Protein AF-A0A963T4S2-F1 (afdb_monomer_lite)

Secondary structure (DSSP, 8-state):
-HHHHHHHHHHHHHHHHHHHHTT-HHHHHHTTSTTHHHHHHHHHHHHHS-S---HHHHHHHHHT--HHHHHHHHHHHHHHHHHHHHH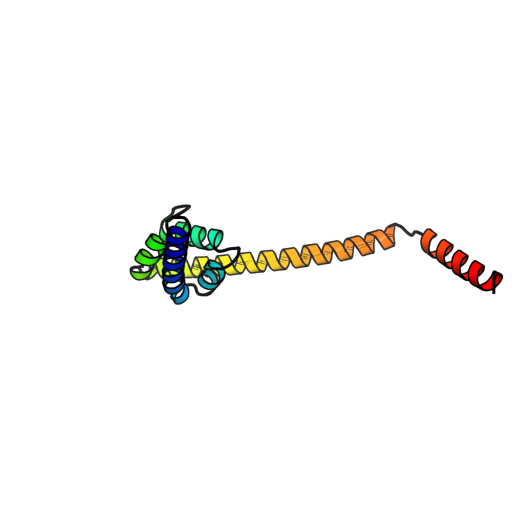HHHHHHHHHHHHHHHHHHHHHH---HHHHHHHHHHHHHHHH-

Foldseek 3Di:
DVVVVVVVLVVLLVLLLVLCCVLQVPLSVCCPPPCVLVSQQLLCCQQPVDRHDRSNVSSVCSVVDDPVSSVSSNVSSVVVVVVVVVVVVVVVVVVVVVVVVVVVCVVVCVDCPVVVVVVVVVVVVVVVD

Radius of gyration: 27.24 Å; chains: 1; bounding box: 51×35×81 Å

pLDDT: mean 78.93, std 10.04, range [53.06, 94.81]

Structure (mmCIF, N/CA/C/O backbone):
data_AF-A0A963T4S2-F1
#
_entry.id   AF-A0A963T4S2-F1
#
loop_
_atom_site.group_PDB
_atom_site.id
_atom_site.type_symbol
_atom_site.label_atom_id
_atom_site.label_alt_id
_atom_site.label_comp_id
_atom_site.label_asym_id
_atom_site.label_entity_id
_atom_site.label_seq_id
_atom_site.pdbx_PDB_ins_code
_atom_site.Cartn_x
_atom_site.Cartn_y
_atom_site.Cartn_z
_atom_site.occupancy
_atom_site.B_iso_or_equiv
_atom_site.auth_seq_id
_ato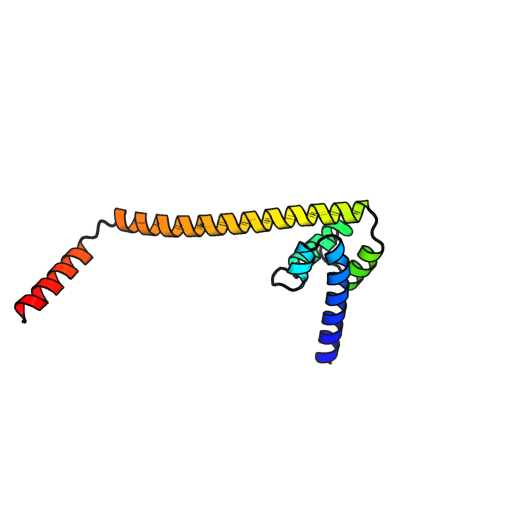m_site.auth_comp_id
_atom_site.auth_asym_id
_atom_site.auth_atom_id
_atom_site.pdbx_PDB_model_num
ATOM 1 N N . MET A 1 1 ? -25.349 -23.427 9.096 1.00 53.06 1 MET A N 1
ATOM 2 C CA . MET A 1 1 ? -24.326 -23.258 10.154 1.00 53.06 1 MET A CA 1
ATOM 3 C C . MET A 1 1 ? -23.095 -22.477 9.676 1.00 53.06 1 MET A C 1
ATOM 5 O O . MET A 1 1 ? -22.546 -21.750 10.487 1.00 53.06 1 MET A O 1
ATOM 9 N N . ALA A 1 2 ? -22.679 -22.568 8.398 1.00 60.31 2 ALA A N 1
ATOM 10 C CA . ALA A 1 2 ? -21.689 -21.646 7.806 1.00 60.31 2 ALA A CA 1
ATOM 11 C C . ALA A 1 2 ? -22.280 -20.242 7.534 1.00 60.31 2 ALA A C 1
ATOM 13 O O . ALA A 1 2 ? -21.734 -19.248 7.991 1.00 60.31 2 ALA A O 1
ATOM 14 N N . ASP A 1 3 ? -23.479 -20.194 6.947 1.00 63.16 3 ASP A N 1
ATOM 15 C CA . ASP A 1 3 ? -24.173 -18.956 6.539 1.00 63.16 3 ASP A CA 1
ATOM 16 C C . ASP A 1 3 ? -24.444 -17.960 7.693 1.00 63.16 3 ASP A C 1
ATOM 18 O O . ASP A 1 3 ? -24.399 -16.744 7.532 1.00 63.16 3 ASP A O 1
ATOM 22 N N . GLU A 1 4 ? -24.658 -18.470 8.909 1.00 64.56 4 GLU A N 1
ATOM 23 C CA . GLU A 1 4 ? -24.916 -17.647 10.099 1.00 64.56 4 GLU A CA 1
ATOM 24 C C . GLU A 1 4 ? -23.633 -17.047 10.697 1.00 64.56 4 GLU A C 1
ATOM 26 O O . GLU A 1 4 ? -23.647 -15.917 11.183 1.00 64.56 4 GLU A O 1
ATOM 31 N N . LYS A 1 5 ? -22.499 -17.754 10.579 1.00 62.62 5 LYS A N 1
ATOM 32 C CA . LYS A 1 5 ? -21.187 -17.236 10.993 1.00 62.62 5 LYS A CA 1
ATOM 33 C C . LYS A 1 5 ? -20.683 -16.153 10.040 1.00 62.62 5 LYS A C 1
ATOM 35 O O . LYS A 1 5 ? -20.138 -15.149 10.490 1.00 62.62 5 LYS A O 1
ATOM 40 N N . ASP A 1 6 ? -20.912 -16.318 8.741 1.00 61.75 6 ASP A N 1
ATOM 41 C CA . ASP A 1 6 ? -20.498 -15.340 7.729 1.00 61.75 6 ASP A CA 1
ATOM 42 C C . ASP A 1 6 ? -21.299 -14.028 7.846 1.00 61.75 6 ASP A C 1
ATOM 44 O O . ASP A 1 6 ? -20.749 -12.924 7.718 1.00 61.75 6 ASP A O 1
ATOM 48 N N . ALA A 1 7 ? -22.589 -14.127 8.186 1.00 67.06 7 ALA A N 1
ATOM 49 C CA . ALA A 1 7 ? -23.440 -12.977 8.481 1.00 67.06 7 ALA A CA 1
ATOM 50 C C . ALA A 1 7 ? -23.009 -12.229 9.756 1.00 67.06 7 ALA A C 1
ATOM 52 O O . ALA A 1 7 ? -23.057 -10.993 9.796 1.00 67.06 7 ALA A O 1
ATOM 53 N N . GLU A 1 8 ? -22.560 -12.954 10.785 1.00 68.44 8 GLU A N 1
ATOM 54 C CA . GLU A 1 8 ? -22.025 -12.366 12.013 1.00 68.44 8 GLU A CA 1
ATOM 55 C C . GLU A 1 8 ? -20.743 -11.574 11.722 1.00 68.44 8 GLU A C 1
ATOM 57 O O . GLU A 1 8 ? -20.695 -10.375 11.994 1.00 68.44 8 GLU A O 1
ATOM 62 N N . ILE A 1 9 ? -19.758 -12.187 11.054 1.00 66.44 9 ILE A N 1
ATOM 63 C CA . ILE A 1 9 ? -18.474 -11.555 10.693 1.00 66.44 9 ILE A CA 1
ATOM 64 C C . ILE A 1 9 ? -18.691 -10.281 9.864 1.00 66.44 9 ILE A C 1
ATOM 66 O O . ILE A 1 9 ? -18.066 -9.247 10.108 1.00 66.44 9 ILE A O 1
ATOM 70 N N . THR A 1 10 ? -19.618 -10.318 8.906 1.00 69.69 10 THR A N 1
ATOM 71 C CA . THR A 1 10 ? -19.931 -9.155 8.060 1.00 69.69 10 THR A CA 1
ATOM 72 C C . THR A 1 10 ? -20.516 -7.996 8.874 1.00 69.69 10 THR A C 1
ATOM 74 O O . THR A 1 10 ? -20.201 -6.826 8.629 1.00 69.69 10 THR A O 1
ATOM 77 N N . ARG A 1 11 ? -21.341 -8.304 9.883 1.00 70.69 11 ARG A N 1
ATOM 78 C CA . ARG A 1 11 ? -21.916 -7.303 10.790 1.00 70.69 11 ARG A CA 1
ATOM 79 C C . ARG A 1 11 ? -20.846 -6.679 11.691 1.00 70.69 11 ARG A C 1
ATOM 81 O O . ARG A 1 11 ? -20.839 -5.452 11.822 1.00 70.69 11 ARG A O 1
ATOM 88 N N . LYS A 1 12 ? -19.938 -7.493 12.246 1.00 70.25 12 LYS A N 1
ATOM 89 C CA . LYS A 1 12 ? -18.805 -7.039 13.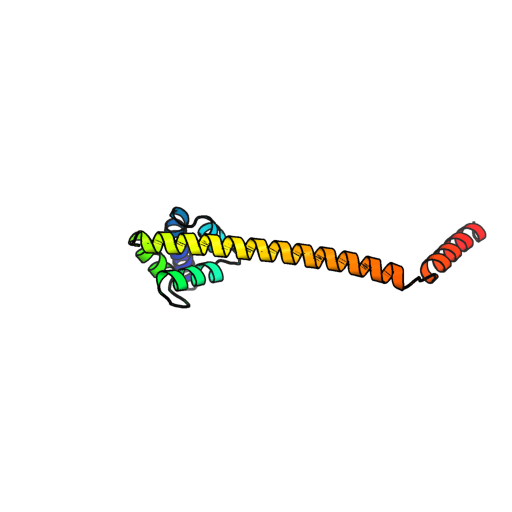078 1.00 70.25 12 LYS A CA 1
ATOM 90 C C . LYS A 1 12 ? -17.908 -6.057 12.317 1.00 70.25 12 LYS A C 1
ATOM 92 O O . LYS A 1 12 ? -17.727 -4.906 12.726 1.00 70.25 12 LYS A O 1
ATOM 97 N N . ARG A 1 13 ? -17.503 -6.440 11.099 1.00 67.88 13 ARG A N 1
ATOM 98 C CA . ARG A 1 13 ? -16.724 -5.600 10.167 1.00 67.88 13 ARG A CA 1
ATOM 99 C C . ARG A 1 13 ? -17.364 -4.250 9.887 1.00 67.88 13 ARG A C 1
ATOM 101 O O . ARG A 1 13 ? -16.688 -3.221 9.857 1.00 67.88 13 ARG A O 1
ATOM 108 N N . GLY A 1 14 ? -18.681 -4.233 9.680 1.00 72.38 14 GLY A N 1
ATOM 109 C CA . GLY A 1 14 ? -19.430 -3.012 9.389 1.00 72.38 14 GLY A CA 1
ATOM 110 C C . GLY A 1 14 ? -19.406 -1.991 10.532 1.00 72.38 14 GLY A C 1
ATOM 111 O O . GLY A 1 14 ? -19.361 -0.786 10.271 1.00 72.38 14 GLY A O 1
ATOM 112 N N . ARG A 1 15 ? -19.411 -2.453 11.789 1.00 74.31 15 ARG A N 1
ATOM 113 C CA . ARG A 1 15 ? -19.323 -1.584 12.976 1.00 74.31 15 ARG A CA 1
ATOM 114 C C . ARG A 1 15 ? -17.917 -1.026 13.143 1.00 74.31 15 ARG A C 1
ATOM 116 O O . ARG A 1 15 ? -17.763 0.192 13.241 1.00 74.31 15 ARG A O 1
ATOM 123 N N . LEU A 1 16 ? -16.905 -1.889 13.056 1.00 72.19 16 LEU A N 1
ATOM 124 C CA . LEU A 1 16 ? -15.503 -1.483 13.127 1.00 72.19 16 LEU A CA 1
ATOM 125 C C . LEU A 1 16 ? -15.165 -0.442 12.057 1.00 72.19 16 LEU A C 1
ATOM 127 O O . LEU A 1 16 ? -14.600 0.610 12.356 1.00 72.19 16 LEU A O 1
ATOM 131 N N . LYS A 1 17 ? -15.586 -0.683 10.812 1.00 72.44 17 LYS A N 1
ATOM 132 C CA . LYS A 1 17 ? -15.355 0.243 9.701 1.00 72.44 17 LYS A CA 1
ATOM 133 C C . LYS A 1 17 ? -15.942 1.629 9.973 1.00 72.44 17 LYS A C 1
ATOM 135 O O . LYS A 1 17 ? -15.285 2.620 9.676 1.00 72.44 17 LYS A O 1
ATOM 140 N N . LYS A 1 18 ? -17.142 1.722 10.556 1.00 76.38 18 LYS A N 1
ATOM 141 C CA . LYS A 1 18 ? -17.770 3.012 10.900 1.00 76.38 18 LYS A CA 1
ATOM 142 C C . LYS A 1 18 ? -17.027 3.744 12.019 1.00 76.38 18 LYS A C 1
ATOM 144 O O . LYS A 1 18 ? -16.838 4.954 11.910 1.00 76.38 18 LYS A O 1
ATOM 149 N N . ALA A 1 19 ? -16.589 3.026 13.053 1.00 74.56 19 ALA A N 1
ATOM 150 C CA . ALA A 1 19 ? -15.848 3.605 14.171 1.00 74.56 19 ALA A CA 1
ATOM 151 C C . ALA A 1 19 ? -14.465 4.122 13.730 1.00 74.56 19 ALA A C 1
ATOM 153 O O . ALA A 1 19 ? -14.096 5.260 14.021 1.00 74.56 19 ALA A O 1
ATOM 154 N N . VAL A 1 20 ? -13.736 3.325 12.941 1.00 75.19 20 VAL A N 1
ATOM 155 C CA . VAL A 1 20 ? -12.409 3.689 12.421 1.00 75.19 20 VAL A CA 1
ATOM 156 C C . VAL A 1 20 ? -12.510 4.785 11.356 1.00 75.19 20 VAL A C 1
ATOM 158 O O . VAL A 1 20 ? -11.683 5.691 11.355 1.00 75.19 20 VAL A O 1
ATOM 161 N N . ALA A 1 21 ? -13.538 4.786 10.496 1.00 77.69 21 ALA A N 1
ATOM 162 C CA . ALA A 1 21 ? -13.680 5.769 9.413 1.00 77.69 21 ALA A CA 1
ATOM 163 C C . ALA A 1 21 ? -13.740 7.227 9.891 1.00 77.69 21 ALA A C 1
ATOM 165 O O . ALA A 1 21 ? -13.368 8.130 9.142 1.00 77.69 21 ALA A O 1
ATOM 166 N N . ARG A 1 22 ? -14.190 7.470 11.128 1.00 77.88 22 ARG A N 1
ATOM 167 C CA . ARG A 1 22 ? -14.270 8.819 11.700 1.00 77.88 22 ARG A CA 1
ATOM 168 C C . ARG A 1 22 ? -12.894 9.405 12.033 1.00 77.88 22 ARG A C 1
ATOM 170 O O . ARG A 1 22 ? -12.722 10.617 11.945 1.00 77.88 22 ARG A O 1
ATOM 177 N N . THR A 1 23 ? -11.933 8.557 12.394 1.00 73.69 23 THR A N 1
ATOM 178 C CA . THR A 1 23 ? -10.622 8.977 12.921 1.00 73.69 23 THR A CA 1
ATOM 179 C C . THR A 1 23 ? -9.482 8.638 11.960 1.00 73.69 23 THR A C 1
ATOM 181 O O . THR A 1 23 ? -8.583 9.454 11.758 1.00 73.69 23 THR A O 1
ATOM 184 N N . ALA A 1 24 ? -9.554 7.465 11.328 1.00 76.69 24 ALA A N 1
ATOM 185 C CA . ALA A 1 24 ? -8.580 6.929 10.384 1.00 76.69 24 ALA A CA 1
ATOM 186 C C . ALA A 1 24 ? -9.271 6.397 9.105 1.00 76.69 24 ALA A C 1
ATOM 188 O O . ALA A 1 24 ? -9.395 5.181 8.905 1.00 76.69 24 ALA A O 1
ATOM 189 N N . PRO A 1 25 ? -9.766 7.293 8.229 1.00 79.38 25 PRO A N 1
ATOM 190 C CA . PRO A 1 25 ? -10.517 6.921 7.030 1.00 79.38 25 PRO A CA 1
ATOM 191 C C . PRO A 1 25 ? -9.742 6.020 6.059 1.00 79.38 25 PRO A C 1
ATOM 193 O O . PRO A 1 25 ? -10.348 5.164 5.417 1.00 79.38 25 PRO A O 1
ATOM 196 N N . LYS A 1 26 ? -8.419 6.162 5.952 1.00 81.31 26 LYS A N 1
ATOM 197 C CA . LYS A 1 26 ? -7.587 5.364 5.042 1.00 81.31 26 LYS A CA 1
ATOM 198 C C . LYS A 1 26 ? -7.344 3.956 5.549 1.00 81.31 26 LYS A C 1
ATOM 200 O O . LYS A 1 26 ? -7.380 3.020 4.754 1.00 81.31 26 LYS A O 1
ATOM 205 N N . ILE A 1 27 ? -7.209 3.782 6.861 1.00 79.50 27 ILE A N 1
ATOM 206 C CA . ILE A 1 27 ? -7.218 2.445 7.463 1.00 79.50 27 ILE A CA 1
ATOM 207 C C . ILE A 1 27 ? -8.608 1.802 7.288 1.00 79.50 27 ILE A C 1
ATOM 209 O O . ILE A 1 27 ? -8.704 0.633 6.917 1.00 79.50 27 ILE A O 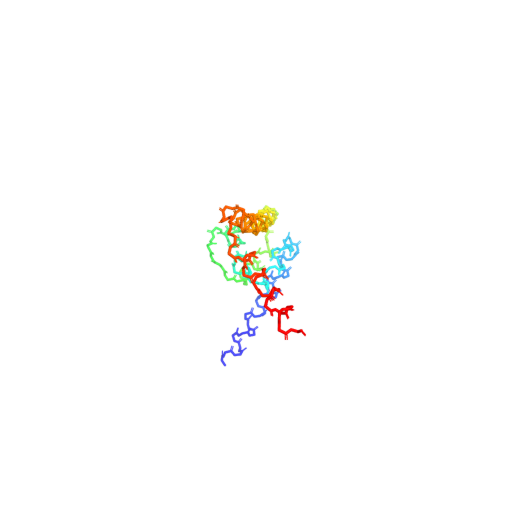1
ATOM 213 N N . ALA A 1 28 ? -9.695 2.564 7.463 1.00 78.38 28 ALA A N 1
ATOM 214 C CA . ALA A 1 28 ? -11.065 2.068 7.277 1.00 78.38 28 ALA A CA 1
ATOM 215 C C . ALA A 1 28 ? -11.392 1.643 5.835 1.00 78.38 28 ALA A C 1
ATOM 217 O O . ALA A 1 28 ? -12.175 0.715 5.622 1.00 78.38 28 ALA A O 1
ATOM 218 N N . GLU A 1 29 ? -10.795 2.301 4.843 1.00 79.38 29 GLU A N 1
ATOM 219 C CA . GLU A 1 29 ? -10.894 1.919 3.432 1.00 79.38 29 GLU A CA 1
ATOM 220 C C . GLU A 1 29 ? -10.251 0.541 3.193 1.00 79.38 29 GLU A C 1
ATOM 222 O O . GLU A 1 29 ? -10.834 -0.311 2.523 1.00 79.38 29 GLU A O 1
ATOM 227 N N . GLN A 1 30 ? -9.109 0.286 3.838 1.00 77.62 30 GLN A N 1
ATOM 228 C CA . GLN A 1 30 ? -8.354 -0.965 3.724 1.00 77.62 30 GLN A CA 1
ATOM 229 C C . GLN A 1 30 ? -8.898 -2.110 4.589 1.00 77.62 30 GLN A C 1
ATOM 231 O O . GLN A 1 30 ? -8.653 -3.269 4.267 1.00 77.62 30 GLN A O 1
ATOM 236 N N . LEU A 1 31 ? -9.705 -1.823 5.619 1.00 71.00 31 LEU A N 1
ATOM 237 C CA . LEU A 1 31 ? -10.397 -2.823 6.454 1.00 71.00 31 LEU A CA 1
ATOM 238 C C . LEU A 1 31 ? -11.413 -3.699 5.685 1.00 71.00 31 LEU A C 1
ATOM 240 O O . LEU A 1 31 ? -11.927 -4.667 6.234 1.00 71.00 31 LEU A O 1
ATOM 244 N N . GLY A 1 32 ? -11.695 -3.393 4.413 1.00 67.62 32 GLY A N 1
ATOM 245 C CA . GLY A 1 32 ? -12.450 -4.261 3.496 1.00 67.62 32 GLY A CA 1
ATOM 246 C C . GLY A 1 32 ? -11.647 -4.755 2.288 1.00 67.62 32 GLY A C 1
ATOM 247 O O . GLY A 1 32 ? -12.232 -5.326 1.373 1.00 67.62 32 GLY A O 1
ATOM 248 N N . GLY A 1 33 ? -10.340 -4.488 2.259 1.00 72.62 33 GLY A N 1
ATOM 249 C CA . GLY A 1 33 ? -9.431 -4.832 1.171 1.00 72.62 33 GLY A CA 1
ATOM 250 C C . GLY A 1 33 ? -8.449 -5.951 1.545 1.00 72.62 33 GLY A C 1
ATOM 251 O O . GLY A 1 33 ? -8.508 -6.497 2.647 1.00 72.62 33 GLY A O 1
ATOM 252 N N . PRO A 1 34 ? -7.497 -6.285 0.657 1.00 77.00 34 PRO A N 1
ATOM 253 C CA . PRO A 1 34 ? -6.508 -7.345 0.893 1.00 77.00 34 PRO A CA 1
ATOM 254 C C . PRO A 1 34 ? -5.596 -7.074 2.102 1.00 77.00 34 PRO A C 1
ATOM 256 O O . PRO A 1 34 ? -4.991 -7.996 2.640 1.00 77.00 34 PRO A O 1
ATOM 259 N N . LEU A 1 35 ? -5.523 -5.821 2.560 1.00 77.62 35 LEU A N 1
ATOM 260 C CA . LEU A 1 35 ? -4.722 -5.395 3.707 1.00 77.62 35 LEU A CA 1
ATOM 261 C C . LEU A 1 35 ? -5.525 -5.299 5.017 1.00 77.62 35 LEU A C 1
ATOM 263 O O . LEU A 1 35 ? -4.993 -4.822 6.019 1.00 77.62 35 LEU A O 1
ATOM 267 N N . ALA A 1 36 ? -6.780 -5.760 5.045 1.00 73.38 36 ALA A N 1
ATOM 268 C CA . ALA A 1 36 ? -7.660 -5.625 6.208 1.00 73.38 36 ALA A CA 1
ATOM 269 C C . ALA A 1 36 ? -7.085 -6.254 7.487 1.00 73.38 36 ALA A C 1
ATOM 271 O O . ALA A 1 36 ? -7.156 -5.650 8.555 1.00 73.38 36 ALA A O 1
ATOM 272 N N . GLY A 1 37 ? -6.465 -7.435 7.376 1.00 74.31 37 GLY A N 1
ATOM 273 C CA . GLY A 1 37 ? -5.853 -8.118 8.521 1.00 74.31 37 GLY A CA 1
ATOM 274 C C . GLY A 1 37 ? -4.660 -7.353 9.098 1.00 74.31 37 GLY A C 1
ATOM 275 O O . GLY A 1 37 ? -4.562 -7.181 10.312 1.00 74.31 37 GLY A O 1
ATOM 276 N N . ALA A 1 38 ? -3.795 -6.821 8.229 1.00 73.62 38 ALA A N 1
ATOM 277 C CA . ALA A 1 38 ? -2.668 -5.989 8.644 1.00 73.62 38 ALA A CA 1
ATOM 278 C C . ALA A 1 38 ? -3.162 -4.701 9.324 1.00 73.62 38 ALA A C 1
ATOM 280 O O . ALA A 1 38 ? -2.729 -4.387 10.429 1.00 73.62 38 ALA A O 1
ATOM 281 N N . ALA A 1 39 ? -4.146 -4.023 8.728 1.00 70.25 39 ALA A N 1
ATOM 282 C CA . ALA A 1 39 ? -4.776 -2.832 9.291 1.00 70.25 39 ALA A CA 1
ATOM 283 C C . ALA A 1 39 ? -5.374 -3.077 10.691 1.00 70.25 39 ALA A C 1
ATOM 285 O O . ALA A 1 39 ? -5.094 -2.317 11.621 1.00 70.25 39 ALA A O 1
ATOM 286 N N . ALA A 1 40 ? -6.147 -4.154 10.868 1.00 71.62 40 ALA A N 1
ATOM 287 C CA . ALA A 1 40 ? -6.721 -4.530 12.161 1.00 71.62 40 ALA A CA 1
ATOM 288 C C . ALA A 1 40 ? -5.635 -4.836 13.209 1.00 71.62 40 ALA A C 1
ATOM 290 O O . ALA A 1 40 ? -5.736 -4.383 14.349 1.00 71.62 40 ALA A O 1
ATOM 291 N N . SER A 1 41 ? -4.560 -5.527 12.816 1.00 72.19 41 SER A N 1
ATOM 292 C CA . SER A 1 41 ? -3.433 -5.828 13.709 1.00 72.19 41 SER A CA 1
ATOM 293 C C . SER A 1 41 ? -2.657 -4.576 14.141 1.00 72.19 41 SER A C 1
ATOM 295 O O . SER A 1 41 ? -2.251 -4.465 15.298 1.00 72.19 41 SER A O 1
ATOM 297 N N . THR A 1 42 ? -2.496 -3.588 13.254 1.00 73.31 42 THR A N 1
ATOM 298 C CA . THR A 1 42 ? -1.866 -2.303 13.585 1.00 73.31 42 THR A CA 1
ATOM 299 C C . THR A 1 42 ? -2.716 -1.531 14.589 1.00 73.31 42 THR A C 1
ATOM 301 O O . THR A 1 42 ? -2.188 -1.017 15.572 1.00 73.31 42 THR A O 1
ATOM 304 N N . ILE A 1 43 ? -4.038 -1.498 14.393 1.00 72.12 43 ILE A N 1
ATOM 305 C CA . ILE A 1 43 ? -4.968 -0.865 15.337 1.00 72.12 43 ILE A CA 1
ATOM 306 C C . ILE A 1 43 ? -4.912 -1.563 16.703 1.00 72.12 43 ILE A C 1
ATOM 308 O O . ILE A 1 43 ? -4.775 -0.890 17.725 1.00 72.12 43 ILE A O 1
ATOM 312 N N . ALA A 1 44 ? -4.965 -2.898 16.728 1.00 72.69 44 ALA A N 1
ATOM 313 C CA . ALA A 1 44 ? -4.894 -3.682 17.961 1.00 72.69 44 ALA A CA 1
ATOM 314 C C . ALA A 1 44 ? -3.589 -3.420 18.734 1.00 72.69 44 ALA A C 1
ATOM 316 O O . ALA A 1 44 ? -3.606 -3.200 19.948 1.00 72.69 44 ALA A O 1
ATOM 317 N N . ARG A 1 45 ? -2.460 -3.341 18.024 1.00 76.69 45 ARG A N 1
ATOM 318 C CA . ARG A 1 45 ? -1.147 -3.060 18.612 1.00 76.69 45 ARG A CA 1
ATOM 319 C C . ARG A 1 45 ? -1.059 -1.653 19.196 1.00 76.69 45 ARG A C 1
ATOM 321 O O . ARG A 1 45 ? -0.545 -1.487 20.296 1.00 76.69 45 ARG A O 1
ATOM 328 N N . VAL A 1 46 ? -1.567 -0.648 18.485 1.00 73.06 46 VAL A N 1
ATOM 329 C CA . VAL A 1 46 ? -1.449 0.764 18.889 1.00 73.06 46 VAL A CA 1
ATOM 330 C C . VAL A 1 46 ? -2.409 1.118 20.024 1.00 73.06 46 VAL A C 1
ATOM 332 O O . VAL A 1 46 ? -2.041 1.881 20.913 1.00 73.06 46 VAL A O 1
ATOM 335 N N . ILE A 1 47 ? -3.626 0.567 20.016 1.00 69.25 47 ILE A N 1
ATOM 336 C CA . ILE A 1 47 ? -4.645 0.888 21.026 1.00 69.25 47 ILE A CA 1
ATOM 337 C C . ILE A 1 47 ? -4.511 -0.005 22.267 1.00 69.25 47 ILE A C 1
ATOM 339 O O . ILE A 1 47 ? -4.719 0.474 23.382 1.00 69.25 47 ILE A O 1
ATOM 343 N N . PHE A 1 48 ? -4.144 -1.280 22.098 1.00 68.19 48 PHE A N 1
ATOM 344 C CA . PHE A 1 48 ? -4.184 -2.277 23.176 1.00 68.19 48 PHE A CA 1
ATOM 345 C C . PHE A 1 48 ? -2.851 -2.964 23.475 1.00 68.19 48 PHE A C 1
ATOM 347 O O . PHE A 1 48 ? -2.787 -3.749 24.422 1.00 68.19 48 PHE A O 1
ATOM 354 N N . GLY A 1 49 ? -1.800 -2.730 22.682 1.00 67.44 49 GLY A N 1
ATOM 355 C CA . GLY A 1 49 ? -0.522 -3.432 22.838 1.00 67.44 49 GLY A CA 1
ATOM 356 C C . GLY A 1 49 ? -0.606 -4.937 22.559 1.00 67.44 49 GLY A C 1
ATOM 357 O O . GLY A 1 49 ? 0.256 -5.684 23.014 1.00 67.44 49 GLY A O 1
ATOM 358 N N . LYS A 1 50 ? -1.647 -5.397 21.851 1.00 68.88 50 LYS A N 1
ATOM 359 C CA . LYS A 1 50 ? -1.879 -6.813 21.525 1.00 68.88 50 LYS A CA 1
ATOM 360 C C . LYS A 1 50 ? -1.752 -7.052 20.023 1.00 68.88 50 LYS A C 1
ATOM 362 O O . LYS A 1 50 ? -2.162 -6.213 19.228 1.00 68.88 50 LYS A O 1
ATOM 367 N N . ASP A 1 51 ? -1.219 -8.212 19.640 1.00 59.22 51 ASP A N 1
ATOM 368 C CA . ASP A 1 51 ? -1.002 -8.568 18.229 1.00 59.22 51 ASP A CA 1
ATOM 369 C C . ASP A 1 51 ? -2.301 -8.871 17.464 1.00 59.22 51 ASP A C 1
ATOM 371 O O . ASP A 1 51 ? -2.355 -8.693 16.248 1.00 59.22 51 ASP A O 1
ATOM 375 N N . ALA A 1 52 ? -3.354 -9.299 18.166 1.00 57.81 52 ALA A N 1
ATOM 376 C CA . ALA A 1 52 ? -4.666 -9.569 17.591 1.00 57.81 52 ALA A CA 1
ATOM 377 C C . ALA A 1 52 ? -5.770 -9.329 18.628 1.00 57.81 52 ALA A C 1
ATOM 379 O O . ALA A 1 52 ? -5.613 -9.662 19.804 1.00 57.81 52 ALA A O 1
ATOM 380 N N . MET A 1 53 ? -6.886 -8.755 18.184 1.00 62.56 53 MET A N 1
ATOM 381 C CA . MET A 1 53 ? -8.078 -8.517 18.996 1.00 62.56 53 MET A CA 1
ATOM 382 C C . MET A 1 53 ? -9.316 -8.664 18.111 1.00 62.56 53 MET A C 1
ATOM 384 O O . MET A 1 53 ? -9.223 -8.440 16.900 1.00 62.56 53 MET A O 1
ATOM 388 N N . ASP A 1 54 ? -10.442 -9.083 18.690 1.00 67.31 54 ASP A N 1
ATOM 389 C CA . ASP A 1 54 ? -11.680 -9.260 17.926 1.00 67.31 54 ASP A CA 1
ATOM 390 C C . ASP A 1 54 ? -12.163 -7.902 17.398 1.00 67.31 54 ASP A C 1
ATOM 392 O O . ASP A 1 54 ? -12.105 -6.887 18.097 1.00 67.31 54 ASP A O 1
ATOM 396 N N . GLU A 1 55 ? -12.633 -7.868 16.152 1.00 66.94 55 GLU A N 1
ATOM 397 C CA . GLU A 1 55 ? -13.008 -6.621 15.470 1.00 66.94 55 GLU A CA 1
ATOM 398 C C . GLU A 1 55 ? -14.128 -5.855 16.207 1.00 66.94 55 GLU A C 1
ATOM 400 O O . GLU A 1 55 ? -14.166 -4.623 16.164 1.00 66.94 55 GLU A O 1
ATOM 405 N N . ASP A 1 56 ? -15.002 -6.565 16.928 1.00 67.19 56 ASP A N 1
ATOM 406 C CA . ASP A 1 56 ? -16.056 -5.972 17.760 1.00 67.19 56 ASP A CA 1
ATOM 407 C C . ASP A 1 56 ? -15.508 -5.289 19.018 1.00 67.19 56 ASP A C 1
ATOM 409 O O . ASP A 1 56 ? -15.948 -4.189 19.360 1.00 67.19 56 ASP A O 1
ATOM 413 N N . GLU A 1 57 ? -14.526 -5.899 19.688 1.00 67.44 57 GLU A N 1
ATOM 414 C CA . GLU A 1 57 ? -13.898 -5.298 20.869 1.00 67.44 57 GLU A CA 1
ATOM 415 C C . GLU A 1 57 ? -13.145 -4.019 20.487 1.00 67.44 57 GLU A C 1
ATOM 417 O O . GLU A 1 57 ? -13.178 -3.020 21.210 1.00 67.44 57 GLU A O 1
ATOM 422 N N . ILE A 1 58 ? -12.512 -4.016 19.309 1.00 69.81 58 ILE A N 1
ATOM 423 C CA . ILE A 1 58 ? -11.857 -2.824 18.768 1.00 69.81 58 ILE A CA 1
ATOM 424 C C . ILE A 1 58 ? -12.895 -1.720 18.511 1.00 69.81 58 ILE A C 1
ATOM 426 O O . ILE A 1 58 ? -12.644 -0.564 18.853 1.00 69.81 58 ILE A O 1
ATOM 430 N N . ALA A 1 59 ? -14.059 -2.055 17.943 1.00 69.56 59 ALA A N 1
ATOM 431 C CA . ALA A 1 59 ? -15.117 -1.089 17.653 1.00 69.56 59 ALA A CA 1
ATOM 432 C C . ALA A 1 59 ? -15.701 -0.449 18.927 1.00 69.56 59 ALA A C 1
ATOM 434 O O . ALA A 1 59 ? -15.820 0.775 18.990 1.00 69.56 59 ALA A O 1
ATOM 435 N N . GLU A 1 60 ? -16.018 -1.245 19.953 1.00 72.56 60 GLU A N 1
ATOM 436 C CA . GLU A 1 60 ? -16.569 -0.734 21.218 1.00 72.56 60 GLU A CA 1
ATOM 437 C C . GLU A 1 60 ? -15.603 0.189 21.960 1.00 72.56 60 GLU A C 1
ATOM 439 O O . GLU A 1 60 ? -16.012 1.187 22.563 1.00 72.56 60 GLU A O 1
ATOM 444 N N . VAL A 1 61 ? -14.312 -0.126 21.922 1.00 70.31 61 VAL A N 1
ATOM 445 C CA . VAL A 1 61 ? -13.299 0.696 22.586 1.00 70.31 61 VAL A CA 1
ATOM 446 C C . VAL A 1 61 ? -13.010 1.953 21.783 1.00 70.31 61 VAL A C 1
ATOM 448 O O . VAL A 1 61 ? -12.815 3.004 22.383 1.00 70.31 61 VAL A O 1
ATOM 451 N N . LEU A 1 62 ? -13.062 1.895 20.450 1.00 71.56 62 LEU A N 1
ATOM 452 C CA . LEU A 1 62 ? -12.960 3.086 19.606 1.00 71.56 62 LEU A CA 1
ATOM 453 C C . LEU A 1 62 ? -14.113 4.068 19.812 1.00 71.56 62 LEU A C 1
ATOM 455 O O . LEU A 1 62 ? -13.890 5.276 19.764 1.00 71.56 62 LEU A O 1
ATOM 459 N N . GLU A 1 63 ? -15.323 3.579 20.086 1.00 73.56 63 GLU A N 1
ATOM 460 C CA . GLU A 1 63 ? -16.464 4.433 20.438 1.00 73.56 63 GLU A CA 1
ATOM 461 C C . GLU A 1 63 ? -16.276 5.150 21.788 1.00 73.56 63 GLU A C 1
ATOM 463 O O . GLU A 1 63 ? -16.812 6.242 21.981 1.00 73.56 63 GLU A O 1
ATOM 468 N N . LYS A 1 64 ? -15.485 4.573 22.703 1.00 74.62 64 LYS A N 1
ATOM 469 C CA . LYS A 1 64 ? -15.172 5.126 24.035 1.00 74.62 64 LYS A CA 1
ATOM 470 C C . LYS A 1 64 ? -13.740 5.669 24.152 1.00 74.62 64 LYS A C 1
ATOM 472 O O . LYS A 1 64 ? -13.299 5.976 25.260 1.00 74.62 64 LYS A O 1
ATOM 477 N N . ALA A 1 65 ? -13.010 5.759 23.042 1.00 72.56 65 ALA A N 1
ATOM 478 C CA . ALA A 1 65 ? -11.579 6.035 23.054 1.00 72.56 65 ALA A CA 1
ATOM 479 C C . ALA A 1 65 ? -11.269 7.440 23.577 1.00 72.56 65 ALA A C 1
ATOM 481 O O . ALA A 1 65 ? -11.972 8.413 23.285 1.00 72.56 65 ALA A O 1
ATOM 482 N N . THR A 1 66 ? -10.172 7.557 24.323 1.00 79.81 66 THR A N 1
ATOM 483 C CA . THR A 1 66 ? -9.689 8.853 24.805 1.00 79.81 66 THR A CA 1
ATOM 484 C C . THR A 1 66 ? -9.069 9.665 23.656 1.00 79.81 66 THR A C 1
ATOM 486 O O . THR A 1 66 ? -8.596 9.092 22.669 1.00 79.81 66 THR A O 1
ATOM 489 N N . PRO A 1 67 ? -9.007 11.008 23.758 1.00 79.19 67 PRO A N 1
ATOM 490 C CA . PRO A 1 67 ? -8.378 11.849 22.734 1.00 79.19 67 PRO A CA 1
ATOM 491 C C . PRO A 1 67 ? -6.929 11.452 22.406 1.00 79.19 67 PRO A C 1
ATOM 493 O O . PRO A 1 67 ? -6.497 11.562 21.260 1.00 79.19 67 PRO A O 1
ATOM 496 N N . GLU A 1 68 ? -6.190 10.941 23.392 1.00 80.62 68 GLU A N 1
ATOM 497 C CA . GLU A 1 68 ? -4.820 10.450 23.219 1.00 80.62 68 GLU A CA 1
ATOM 498 C C . GLU A 1 68 ? -4.762 9.186 22.350 1.00 80.62 68 GLU A C 1
ATOM 500 O O . GLU A 1 68 ? -3.913 9.082 21.465 1.00 80.62 68 GLU A O 1
ATOM 505 N N . GLN A 1 69 ? -5.703 8.256 22.536 1.00 78.62 69 GLN A N 1
ATOM 506 C CA . GLN A 1 69 ? -5.813 7.044 21.718 1.00 78.62 69 GLN A CA 1
ATOM 507 C C . GLN A 1 69 ? -6.227 7.369 20.279 1.00 78.62 69 GLN A C 1
ATOM 509 O O . GLN A 1 69 ? -5.706 6.775 19.335 1.00 78.62 69 GLN A O 1
ATOM 514 N N . LEU A 1 70 ? -7.109 8.355 20.089 1.00 80.12 70 LEU A N 1
ATOM 515 C CA . LEU A 1 70 ? -7.476 8.841 18.756 1.00 80.12 70 LEU A CA 1
ATOM 516 C C . LEU A 1 70 ? -6.278 9.482 18.038 1.00 80.12 70 LEU A C 1
ATOM 518 O O . LEU A 1 70 ? -6.091 9.273 16.838 1.00 80.12 70 LEU A O 1
ATOM 522 N N . LEU A 1 71 ? -5.431 10.218 18.766 1.00 83.88 71 LEU A N 1
ATOM 523 C CA . LEU A 1 71 ? -4.196 10.781 18.220 1.00 83.88 71 LEU A CA 1
ATOM 524 C C . LEU A 1 71 ? -3.180 9.688 17.862 1.00 83.88 71 LEU A C 1
ATOM 526 O O . LEU A 1 71 ? -2.556 9.760 16.803 1.00 83.88 71 LEU A O 1
ATOM 530 N N . ALA A 1 72 ? -3.028 8.668 18.711 1.00 82.81 72 ALA A N 1
ATOM 531 C CA . ALA A 1 72 ? -2.180 7.512 18.430 1.00 82.81 72 ALA A CA 1
ATOM 532 C C . ALA A 1 72 ? -2.654 6.764 17.174 1.00 82.81 72 ALA A C 1
ATOM 534 O O . ALA A 1 72 ? -1.848 6.469 16.292 1.00 82.81 72 ALA A O 1
ATOM 535 N N . LEU A 1 73 ? -3.966 6.559 17.028 1.00 82.38 73 LEU A N 1
ATOM 536 C CA . LEU A 1 73 ? -4.552 5.971 15.826 1.00 82.38 73 LEU A CA 1
ATOM 537 C C . LEU A 1 73 ? -4.287 6.827 14.578 1.00 82.38 73 LEU A C 1
ATOM 539 O O . LEU A 1 73 ? -3.971 6.295 13.515 1.00 82.38 73 LEU A O 1
ATOM 543 N N . LYS A 1 74 ? -4.361 8.158 14.697 1.00 83.94 74 LYS A N 1
ATOM 544 C CA . LYS A 1 74 ? -4.054 9.062 13.582 1.00 83.94 74 LYS A CA 1
ATOM 545 C C . LYS A 1 74 ? -2.582 9.010 13.169 1.00 83.94 74 LYS A C 1
ATOM 547 O O . LYS A 1 74 ? -2.271 9.081 11.982 1.00 83.94 74 LYS A O 1
ATOM 552 N N . ARG A 1 75 ? -1.671 8.877 14.135 1.00 85.06 75 ARG A N 1
ATOM 553 C CA . ARG A 1 75 ? -0.239 8.671 13.864 1.00 85.06 75 ARG A CA 1
ATOM 554 C C . ARG A 1 75 ? -0.002 7.344 13.150 1.00 85.06 75 ARG A C 1
ATOM 556 O O . ARG A 1 75 ? 0.667 7.341 12.123 1.00 85.06 75 ARG A O 1
ATOM 563 N N . ALA A 1 76 ? -0.632 6.271 13.623 1.00 83.31 76 ALA A N 1
ATOM 564 C CA . ALA A 1 76 ? -0.568 4.962 12.981 1.00 83.31 76 ALA A CA 1
ATOM 565 C C . ALA A 1 76 ? -1.107 4.989 11.540 1.00 83.31 76 ALA A C 1
ATOM 567 O O . ALA A 1 76 ? -0.541 4.354 10.655 1.00 83.31 76 ALA A O 1
ATOM 568 N N . GLU A 1 77 ? -2.161 5.767 11.270 1.00 83.88 77 GLU A N 1
ATOM 569 C CA . GLU A 1 77 ? -2.641 5.992 9.902 1.00 83.88 77 GLU A CA 1
ATOM 570 C C . GLU A 1 77 ? -1.591 6.676 9.021 1.00 83.88 77 GLU A C 1
ATOM 572 O O . GLU A 1 77 ? -1.392 6.259 7.881 1.00 83.88 77 GLU A O 1
ATOM 577 N N . ASN A 1 78 ? -0.897 7.692 9.530 1.00 86.88 78 ASN A N 1
ATOM 578 C CA . ASN A 1 78 ? 0.158 8.357 8.766 1.00 86.88 78 ASN A CA 1
ATOM 579 C C . ASN A 1 78 ? 1.340 7.418 8.485 1.00 86.88 78 ASN A C 1
ATOM 581 O O . ASN A 1 78 ? 1.828 7.388 7.358 1.00 86.88 78 ASN A O 1
ATOM 585 N N . GLU A 1 79 ? 1.771 6.629 9.471 1.00 85.62 79 GLU A N 1
ATOM 586 C CA . GLU A 1 79 ? 2.828 5.623 9.295 1.00 85.62 79 GLU A CA 1
ATOM 587 C C . GLU A 1 79 ? 2.432 4.563 8.264 1.00 85.62 79 GLU A C 1
ATOM 589 O O . GLU A 1 79 ? 3.215 4.232 7.375 1.00 85.62 79 GLU A O 1
ATOM 594 N N . PHE A 1 80 ? 1.186 4.090 8.316 1.00 84.81 80 PHE A N 1
ATOM 595 C CA . PHE A 1 80 ? 0.652 3.165 7.323 1.00 84.81 80 PHE A CA 1
ATOM 596 C C . PHE A 1 80 ? 0.675 3.766 5.909 1.00 84.81 80 PHE A C 1
ATOM 598 O O . PHE A 1 80 ? 1.089 3.104 4.960 1.00 84.81 80 PHE A O 1
ATOM 605 N N . LEU A 1 81 ? 0.279 5.033 5.752 1.00 85.88 81 LEU A N 1
ATOM 606 C CA . LEU A 1 81 ? 0.317 5.718 4.456 1.00 85.88 81 LEU A CA 1
ATOM 607 C C . LEU A 1 81 ? 1.740 5.881 3.917 1.00 85.88 81 LEU A C 1
ATOM 609 O O . LEU A 1 81 ? 1.947 5.734 2.711 1.00 85.88 81 LEU A O 1
ATOM 613 N N . ILE A 1 82 ? 2.705 6.168 4.791 1.00 90.25 82 ILE A N 1
ATOM 614 C CA . ILE A 1 82 ? 4.123 6.236 4.425 1.00 90.25 82 ILE A CA 1
ATOM 615 C C . ILE A 1 82 ? 4.588 4.868 3.925 1.00 90.25 82 ILE A C 1
ATOM 617 O O . ILE A 1 82 ? 5.082 4.788 2.805 1.00 90.25 82 ILE A O 1
ATOM 621 N N . ALA A 1 83 ? 4.327 3.794 4.672 1.00 87.19 83 ALA A N 1
ATOM 622 C CA . ALA A 1 83 ? 4.723 2.441 4.283 1.00 87.19 83 ALA A CA 1
ATOM 623 C C . ALA A 1 83 ? 4.106 2.008 2.940 1.00 87.19 83 ALA A C 1
ATOM 625 O O . ALA A 1 83 ? 4.788 1.443 2.086 1.00 87.19 83 ALA A O 1
ATOM 626 N N . VAL A 1 84 ? 2.827 2.322 2.706 1.00 86.75 84 VAL A N 1
ATOM 627 C CA . VAL A 1 84 ? 2.160 2.044 1.421 1.00 86.75 84 VAL A CA 1
ATOM 628 C C . VAL A 1 84 ? 2.795 2.842 0.279 1.00 86.75 84 VAL A C 1
ATOM 630 O O . VAL A 1 84 ? 2.984 2.319 -0.819 1.00 86.75 84 VAL A O 1
ATOM 633 N N . ARG A 1 85 ? 3.143 4.112 0.518 1.00 90.25 85 ARG A N 1
ATOM 634 C CA . ARG A 1 85 ? 3.804 4.960 -0.481 1.00 90.25 85 ARG A CA 1
ATOM 635 C C . ARG A 1 85 ? 5.212 4.458 -0.796 1.00 90.25 85 ARG A C 1
ATOM 637 O O . ARG A 1 85 ? 5.587 4.438 -1.965 1.00 90.25 85 ARG A O 1
ATOM 644 N N . GLU A 1 86 ? 5.968 4.065 0.221 1.00 90.38 86 GLU A N 1
ATOM 645 C CA . GLU A 1 86 ? 7.315 3.507 0.088 1.00 90.38 86 GLU A CA 1
ATOM 646 C C . GLU A 1 86 ? 7.300 2.208 -0.712 1.00 90.38 86 GLU A C 1
ATOM 648 O O . GLU A 1 86 ? 8.060 2.084 -1.670 1.00 90.38 86 GLU A O 1
ATOM 653 N N . ALA A 1 87 ? 6.380 1.293 -0.396 1.00 89.75 87 ALA A N 1
ATOM 654 C CA . ALA A 1 87 ? 6.208 0.053 -1.146 1.00 89.75 87 ALA A CA 1
ATOM 655 C C . ALA A 1 87 ? 5.923 0.317 -2.636 1.00 89.75 87 ALA A C 1
ATOM 657 O O . ALA A 1 87 ? 6.552 -0.293 -3.496 1.00 89.75 87 ALA A O 1
ATOM 658 N N . ALA A 1 88 ? 5.049 1.280 -2.950 1.00 88.81 88 ALA A N 1
ATOM 659 C CA . ALA A 1 88 ? 4.743 1.646 -4.334 1.00 88.81 88 ALA A CA 1
ATOM 660 C C . ALA A 1 88 ? 5.945 2.265 -5.077 1.00 88.81 88 ALA A C 1
ATOM 662 O O . ALA A 1 88 ? 6.125 2.053 -6.276 1.00 88.81 88 ALA A O 1
ATOM 663 N N . VAL A 1 89 ? 6.776 3.050 -4.384 1.00 94.69 89 VAL A N 1
ATOM 664 C CA . VAL A 1 89 ? 8.005 3.612 -4.970 1.00 94.69 89 VAL A CA 1
ATOM 665 C C . VAL A 1 89 ? 9.041 2.518 -5.218 1.00 94.69 89 VAL A C 1
ATOM 667 O O . VAL A 1 89 ? 9.710 2.544 -6.251 1.00 94.69 89 VAL A O 1
ATOM 670 N N . GLU A 1 90 ? 9.173 1.563 -4.299 1.00 93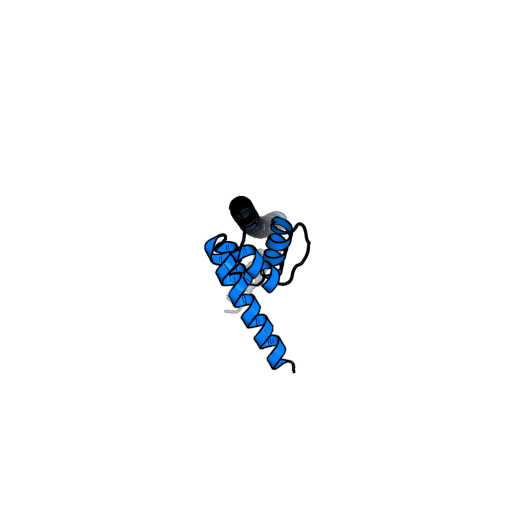.56 90 GLU A N 1
ATOM 671 C CA . GLU A 1 90 ? 10.104 0.447 -4.452 1.00 93.56 90 GLU A CA 1
ATOM 672 C C . GLU A 1 90 ? 9.686 -0.479 -5.599 1.00 93.56 90 GLU A C 1
ATOM 674 O O . GLU A 1 90 ? 10.522 -0.837 -6.422 1.00 93.56 90 GLU A O 1
ATOM 679 N N . GLU A 1 91 ? 8.393 -0.767 -5.745 1.00 93.38 91 GLU A N 1
ATOM 680 C CA . GLU A 1 91 ? 7.857 -1.493 -6.902 1.00 93.38 91 GLU A CA 1
ATOM 681 C C . GLU A 1 91 ? 8.199 -0.779 -8.221 1.00 93.38 91 GLU A C 1
ATOM 683 O O . GLU A 1 91 ? 8.770 -1.376 -9.135 1.00 93.38 91 GLU A O 1
ATOM 688 N N . ALA A 1 92 ? 7.971 0.536 -8.295 1.00 94.06 92 ALA A N 1
ATOM 689 C CA . ALA A 1 92 ? 8.328 1.323 -9.475 1.00 94.06 92 ALA A CA 1
ATOM 690 C C . ALA A 1 92 ? 9.844 1.324 -9.760 1.00 94.06 92 ALA A C 1
ATOM 692 O O . ALA A 1 92 ? 10.261 1.357 -10.924 1.00 94.06 92 ALA A O 1
ATOM 693 N N . ARG A 1 93 ? 10.681 1.293 -8.713 1.00 94.81 93 ARG A N 1
ATOM 694 C CA . ARG A 1 93 ? 12.140 1.174 -8.834 1.00 94.81 93 ARG A CA 1
ATOM 695 C C . ARG A 1 93 ? 12.536 -0.200 -9.370 1.00 94.81 93 ARG A C 1
ATOM 697 O O . ARG A 1 93 ? 13.377 -0.251 -10.267 1.00 94.81 93 ARG A O 1
ATOM 704 N N . ILE A 1 94 ? 11.941 -1.275 -8.858 1.00 94.56 94 ILE A N 1
ATOM 705 C CA . ILE A 1 94 ? 12.175 -2.648 -9.322 1.00 94.56 94 ILE A CA 1
ATOM 706 C C . ILE A 1 94 ? 11.820 -2.760 -10.808 1.00 94.56 94 ILE A C 1
ATOM 708 O O . ILE A 1 94 ? 12.657 -3.185 -11.601 1.00 94.56 94 ILE A O 1
ATOM 712 N N . ASP A 1 95 ? 10.653 -2.262 -11.213 1.00 93.94 95 ASP A N 1
ATOM 713 C CA . ASP A 1 95 ? 10.216 -2.238 -12.613 1.00 93.94 95 ASP A CA 1
ATOM 714 C C . ASP A 1 95 ? 11.153 -1.432 -13.521 1.00 93.94 95 ASP A C 1
ATOM 716 O O . ASP A 1 95 ? 11.464 -1.820 -14.652 1.00 93.94 95 ASP A O 1
ATOM 720 N N . ALA A 1 96 ? 11.603 -0.263 -13.058 1.00 94.38 96 ALA A N 1
ATOM 721 C CA . ALA A 1 96 ? 12.570 0.540 -13.795 1.00 94.38 96 ALA A CA 1
ATOM 722 C C . ALA A 1 96 ? 13.919 -0.188 -13.926 1.00 94.38 96 ALA A C 1
ATOM 724 O O . ALA A 1 96 ? 14.532 -0.147 -14.998 1.00 94.38 96 ALA A O 1
ATOM 725 N N . GLY A 1 97 ? 14.346 -0.872 -12.862 1.00 94.62 97 GLY A N 1
ATOM 726 C CA . GLY A 1 97 ? 15.544 -1.702 -12.812 1.00 94.62 97 GLY A CA 1
ATOM 727 C C . GLY A 1 97 ? 15.479 -2.883 -13.775 1.00 94.62 97 GLY A C 1
ATOM 728 O O . GLY A 1 97 ? 16.435 -3.105 -14.514 1.00 94.62 97 GLY A O 1
ATOM 729 N N . ASP A 1 98 ? 14.342 -3.574 -13.852 1.00 94.44 98 ASP A N 1
ATOM 730 C CA . ASP A 1 98 ? 14.131 -4.681 -14.789 1.00 94.44 98 ASP A CA 1
ATOM 731 C C . ASP A 1 98 ? 14.269 -4.212 -16.247 1.00 94.44 98 ASP A C 1
ATOM 733 O O . ASP A 1 98 ? 15.055 -4.758 -17.027 1.00 94.44 98 ASP A O 1
ATOM 737 N N . ARG A 1 99 ? 13.634 -3.084 -16.599 1.00 92.56 99 ARG A N 1
ATOM 738 C CA . ARG A 1 99 ? 13.777 -2.483 -17.939 1.00 92.56 99 ARG A CA 1
ATOM 739 C C . ARG A 1 99 ? 15.208 -2.036 -18.231 1.00 92.56 99 ARG A C 1
ATOM 741 O O . ARG A 1 99 ? 15.655 -2.120 -19.376 1.00 92.56 99 ARG A O 1
ATOM 748 N N . ALA A 1 100 ? 15.918 -1.493 -17.244 1.00 93.25 100 ALA A N 1
ATOM 749 C CA . ALA A 1 100 ? 17.314 -1.094 -17.405 1.00 93.25 100 ALA A CA 1
ATOM 750 C C . ALA A 1 100 ? 18.214 -2.318 -17.620 1.00 93.25 100 ALA A C 1
ATOM 752 O O . ALA A 1 100 ? 18.991 -2.332 -18.574 1.00 93.25 100 ALA A O 1
ATOM 753 N N . SER A 1 101 ? 18.033 -3.368 -16.816 1.00 92.75 101 SER A N 1
ATOM 754 C CA . SER A 1 101 ? 18.743 -4.643 -16.937 1.00 92.75 101 SER A CA 1
ATOM 755 C C . SER A 1 101 ? 18.501 -5.301 -18.297 1.00 92.75 101 SER A C 1
ATOM 757 O O . SER A 1 101 ? 19.446 -5.747 -18.948 1.00 92.75 101 SER A O 1
ATOM 759 N N . ALA A 1 102 ? 17.260 -5.288 -18.793 1.00 88.19 102 ALA A N 1
ATOM 760 C CA . ALA A 1 102 ? 16.927 -5.795 -20.121 1.00 88.19 102 ALA A CA 1
ATOM 761 C C . ALA A 1 102 ? 17.681 -5.044 -21.235 1.00 88.19 102 ALA A C 1
ATOM 763 O O . ALA A 1 102 ? 18.243 -5.673 -22.135 1.00 88.19 102 ALA A O 1
ATOM 764 N N . ARG A 1 103 ? 17.754 -3.706 -21.161 1.00 87.81 103 ARG A N 1
ATOM 765 C CA . ARG A 1 103 ? 18.513 -2.887 -22.126 1.00 87.81 103 ARG A CA 1
ATOM 766 C C . ARG A 1 103 ? 20.016 -3.112 -22.016 1.00 87.81 103 ARG A C 1
ATOM 768 O O . ARG A 1 103 ? 20.691 -3.224 -23.036 1.00 87.81 103 ARG A O 1
ATOM 775 N N . GLU A 1 104 ? 20.540 -3.210 -20.800 1.00 89.50 104 GLU A N 1
ATOM 776 C CA . GLU A 1 104 ? 21.957 -3.472 -20.567 1.00 89.50 104 GLU A CA 1
ATOM 777 C C . GLU A 1 104 ? 22.358 -4.854 -21.091 1.00 89.50 104 GLU A C 1
ATOM 779 O O . GLU A 1 104 ? 23.382 -4.988 -21.759 1.00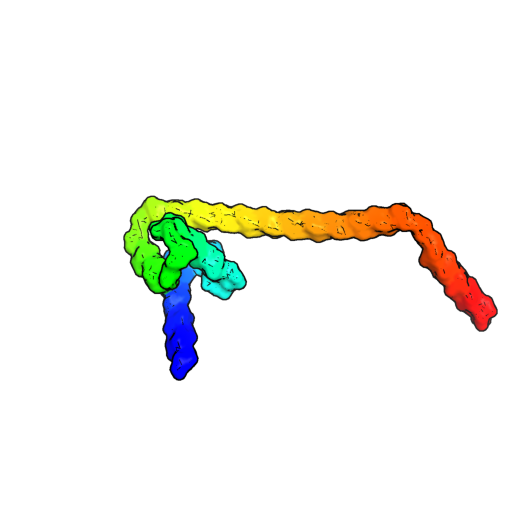 89.50 104 GLU A O 1
ATOM 784 N N . ARG A 1 105 ? 21.522 -5.874 -20.868 1.00 85.75 105 ARG A N 1
ATOM 785 C CA . ARG A 1 105 ? 21.716 -7.213 -21.430 1.00 85.75 105 ARG A CA 1
ATOM 786 C C . ARG A 1 105 ? 21.807 -7.159 -22.956 1.00 85.75 105 ARG A C 1
ATOM 788 O O . ARG A 1 105 ? 22.738 -7.734 -23.512 1.00 85.75 105 ARG A O 1
ATOM 795 N N . GLN A 1 106 ? 20.890 -6.455 -23.624 1.00 80.62 106 GLN A N 1
ATOM 796 C CA . GLN A 1 106 ? 20.923 -6.280 -25.084 1.00 80.62 106 GLN A CA 1
ATOM 797 C C . GLN A 1 106 ? 22.212 -5.581 -25.547 1.00 80.62 106 GLN A C 1
ATOM 799 O O . GLN A 1 106 ? 22.879 -6.053 -26.466 1.00 80.62 106 GLN A O 1
ATOM 804 N N . ALA A 1 107 ? 22.619 -4.504 -24.868 1.00 83.00 107 ALA A N 1
ATOM 805 C CA . ALA A 1 107 ? 23.850 -3.782 -25.189 1.00 83.00 107 ALA A CA 1
ATOM 806 C C . ALA A 1 107 ? 25.119 -4.632 -24.977 1.00 83.00 107 ALA A C 1
ATOM 808 O O . ALA A 1 107 ? 26.073 -4.520 -25.748 1.00 83.00 107 ALA A O 1
ATOM 809 N N . ARG A 1 108 ? 25.138 -5.489 -23.945 1.00 83.44 108 ARG A N 1
ATOM 810 C CA . ARG A 1 108 ? 26.276 -6.364 -23.615 1.00 83.44 108 ARG A CA 1
ATOM 811 C C . ARG A 1 108 ? 26.389 -7.573 -24.531 1.00 83.44 108 ARG A C 1
ATOM 813 O O . ARG A 1 108 ? 27.507 -7.949 -24.868 1.00 83.44 108 ARG A O 1
ATOM 820 N N . LEU A 1 109 ? 25.265 -8.178 -24.917 1.00 79.44 109 LEU A N 1
ATOM 821 C CA . LEU A 1 109 ? 25.271 -9.382 -25.747 1.00 79.44 109 LEU A CA 1
ATOM 822 C C . LEU A 1 109 ? 25.866 -9.125 -27.135 1.00 79.44 109 LEU A C 1
ATOM 824 O O . LEU A 1 109 ? 26.406 -10.064 -27.710 1.00 79.44 109 LEU A O 1
ATOM 828 N N . LYS A 1 110 ? 25.816 -7.877 -27.648 1.00 71.81 110 LYS A N 1
ATOM 829 C CA . LYS A 1 110 ? 26.336 -7.489 -28.981 1.00 71.81 110 LYS A CA 1
ATOM 830 C C . LYS A 1 110 ? 26.006 -8.536 -30.049 1.00 71.81 110 LYS A C 1
ATOM 832 O O . LYS A 1 110 ? 26.822 -8.839 -30.919 1.00 71.81 110 LYS A O 1
ATOM 837 N N . ASP A 1 111 ? 24.825 -9.133 -29.932 1.00 74.06 111 ASP A N 1
ATOM 838 C CA . ASP A 1 111 ? 24.541 -10.348 -30.662 1.00 74.06 111 ASP A CA 1
ATOM 839 C C . ASP A 1 111 ? 24.205 -9.967 -32.100 1.00 74.06 111 ASP A C 1
ATOM 841 O O . ASP A 1 111 ? 23.181 -9.355 -32.391 1.00 74.06 111 ASP A O 1
ATOM 845 N N . TRP A 1 112 ? 25.128 -10.266 -33.003 1.00 74.75 112 TRP A N 1
ATOM 846 C CA . TRP A 1 112 ? 24.972 -10.120 -34.446 1.00 74.75 112 TRP A CA 1
ATOM 847 C C . TRP A 1 112 ? 24.032 -11.164 -35.060 1.00 74.75 112 TRP A C 1
ATOM 849 O O . TRP A 1 112 ? 23.611 -11.005 -36.206 1.00 74.75 112 TRP A O 1
ATOM 859 N N . THR A 1 113 ? 23.680 -12.212 -34.306 1.00 79.44 113 THR A N 1
ATOM 860 C CA . THR A 1 113 ? 22.895 -13.351 -34.790 1.00 79.44 113 THR A CA 1
ATOM 861 C C . THR A 1 113 ? 21.509 -12.933 -35.299 1.00 79.44 113 THR A C 1
ATOM 863 O O . THR A 1 113 ? 21.161 -13.336 -36.408 1.00 79.44 113 THR A O 1
ATOM 866 N N . PRO A 1 114 ? 20.729 -12.074 -34.605 1.00 80.94 114 PRO A N 1
ATOM 867 C CA . PRO A 1 114 ? 19.447 -11.584 -35.117 1.00 80.94 114 PRO A CA 1
ATOM 868 C C . PRO A 1 114 ? 19.594 -10.753 -36.397 1.00 80.94 114 PRO A C 1
ATOM 870 O O . PRO A 1 114 ? 18.786 -10.895 -37.311 1.00 80.94 114 PRO A O 1
ATOM 873 N N . SER A 1 115 ? 20.636 -9.921 -36.495 1.00 81.94 115 SER A N 1
ATOM 874 C CA . SER A 1 115 ? 20.905 -9.105 -37.687 1.00 81.94 115 SER A CA 1
ATOM 875 C C . SER A 1 115 ? 21.275 -9.968 -38.891 1.00 81.94 115 SER A C 1
ATOM 877 O O . SER A 1 115 ? 20.788 -9.731 -39.994 1.00 81.94 115 SER A O 1
ATOM 879 N N . LEU A 1 116 ? 22.103 -10.994 -38.679 1.00 87.31 116 LEU A N 1
ATOM 880 C CA . LEU A 1 116 ? 22.489 -11.943 -39.717 1.00 87.31 116 LEU A CA 1
ATOM 881 C C . LEU A 1 116 ? 21.298 -12.793 -40.167 1.00 87.31 116 LEU A C 1
ATOM 883 O O . LEU A 1 116 ? 21.091 -12.970 -41.364 1.00 87.31 116 LEU A O 1
ATOM 887 N N . LEU A 1 117 ? 20.493 -13.282 -39.219 1.00 88.81 117 LEU A N 1
ATOM 888 C CA . LEU A 1 117 ? 19.294 -14.058 -39.520 1.00 88.81 117 LEU A CA 1
ATOM 889 C C . LEU A 1 117 ? 18.263 -13.205 -40.273 1.00 88.81 117 LEU A C 1
ATOM 891 O O . LEU A 1 117 ? 17.698 -13.662 -41.263 1.00 88.81 117 LEU A O 1
ATOM 895 N N . GLY A 1 118 ? 18.080 -11.946 -39.865 1.00 89.94 118 GLY A N 1
ATOM 896 C CA . GLY A 1 118 ? 17.244 -10.980 -40.574 1.00 89.94 118 GLY A CA 1
ATOM 897 C C . GLY A 1 118 ? 17.731 -10.727 -42.001 1.00 89.94 118 GLY A C 1
ATOM 898 O O . GLY A 1 118 ? 16.939 -10.800 -42.938 1.00 89.94 118 GLY A O 1
ATOM 899 N N . ALA A 1 119 ? 19.036 -10.512 -42.190 1.00 90.88 119 ALA A N 1
ATOM 900 C CA . ALA A 1 119 ? 19.627 -10.343 -43.517 1.00 90.88 119 ALA A CA 1
ATOM 901 C C . ALA A 1 119 ? 19.442 -11.589 -44.401 1.00 90.88 119 ALA A C 1
ATOM 903 O O . ALA A 1 119 ? 19.111 -11.458 -45.578 1.00 90.88 119 ALA A O 1
ATOM 904 N N . LEU A 1 120 ? 19.595 -12.791 -43.834 1.00 93.88 120 LEU A N 1
ATOM 905 C CA . LEU A 1 120 ? 19.371 -14.061 -44.531 1.00 93.88 120 LEU A CA 1
ATOM 906 C C . LEU A 1 120 ? 17.916 -14.239 -44.973 1.00 93.88 120 LEU A C 1
ATOM 908 O O . LEU A 1 120 ? 17.676 -14.634 -46.110 1.00 93.88 120 LEU A O 1
ATOM 912 N N . ILE A 1 121 ? 16.950 -13.926 -44.103 1.00 94.00 121 ILE A N 1
ATOM 913 C CA . ILE A 1 121 ? 15.519 -14.008 -44.429 1.00 94.00 121 ILE A CA 1
ATOM 914 C C . ILE A 1 121 ? 15.171 -13.023 -45.551 1.00 94.00 121 ILE A C 1
ATOM 916 O O . ILE A 1 121 ? 14.496 -13.399 -46.507 1.00 94.00 121 ILE A O 1
ATOM 920 N N . ILE A 1 122 ? 15.669 -11.784 -45.465 1.00 94.44 122 ILE A N 1
ATOM 921 C CA . ILE A 1 122 ? 15.459 -10.759 -46.496 1.00 94.44 122 ILE A CA 1
ATOM 922 C C . ILE A 1 122 ? 16.050 -11.220 -47.832 1.00 94.44 122 ILE A C 1
ATOM 924 O O . ILE A 1 122 ? 15.360 -11.195 -48.848 1.00 94.44 122 ILE A O 1
ATOM 928 N N . ALA A 1 123 ? 17.302 -11.680 -47.842 1.00 93.50 123 ALA A N 1
ATOM 929 C CA . ALA A 1 123 ? 17.948 -12.143 -49.066 1.00 93.50 123 ALA A CA 1
ATOM 930 C C . ALA A 1 123 ? 17.225 -13.360 -49.668 1.00 93.50 123 ALA A C 1
ATOM 932 O O . ALA A 1 123 ? 16.975 -13.390 -50.869 1.00 93.50 123 ALA A O 1
ATOM 933 N N . GLY A 1 124 ? 16.828 -14.333 -48.841 1.00 93.94 124 GLY A N 1
ATOM 934 C CA . GLY A 1 124 ? 16.073 -15.507 -49.284 1.00 93.94 124 GLY A CA 1
ATOM 935 C C . GLY A 1 124 ? 14.719 -15.155 -49.906 1.00 93.94 124 GLY A C 1
ATOM 936 O O . GLY A 1 124 ? 14.351 -15.723 -50.933 1.00 93.94 124 GLY A O 1
ATOM 937 N N . PHE A 1 125 ? 14.004 -14.178 -49.340 1.00 93.88 125 PHE A N 1
ATOM 938 C CA . PHE A 1 125 ? 12.749 -13.686 -49.909 1.00 93.88 125 PHE A CA 1
ATOM 939 C C . PHE A 1 125 ? 12.943 -13.105 -51.319 1.00 93.88 125 PHE A C 1
ATOM 941 O O . PHE A 1 125 ? 12.225 -13.481 -52.236 1.00 93.88 125 PHE A O 1
ATOM 948 N N . PHE A 1 126 ? 13.947 -12.248 -51.523 1.00 92.94 126 PHE A N 1
ATOM 949 C CA . PHE A 1 126 ? 14.185 -11.614 -52.828 1.00 92.94 126 PHE A CA 1
ATOM 950 C C . PHE A 1 126 ? 14.843 -12.521 -53.875 1.00 92.94 126 PHE A C 1
ATOM 952 O O . PHE A 1 126 ? 14.787 -12.206 -55.054 1.00 92.94 126 PHE A O 1
ATOM 959 N N . VAL A 1 127 ? 15.485 -13.620 -53.472 1.00 91.75 127 VAL A N 1
ATOM 960 C CA . VAL A 1 127 ? 16.037 -14.617 -54.411 1.00 91.75 127 VAL A CA 1
ATOM 961 C C . VAL A 1 127 ? 14.958 -15.578 -54.919 1.00 91.75 127 VAL A C 1
ATOM 963 O O . VAL A 1 127 ? 15.102 -16.147 -55.998 1.00 91.75 127 VAL A O 1
ATOM 966 N N . THR A 1 128 ? 13.906 -15.804 -54.130 1.00 86.44 128 THR A N 1
ATOM 967 C CA . THR A 1 128 ? 12.821 -16.738 -54.477 1.00 86.44 128 THR A CA 1
ATOM 968 C C . THR A 1 128 ? 11.676 -16.090 -55.254 1.00 86.44 128 THR A C 1
ATOM 970 O O . THR A 1 128 ? 10.936 -16.814 -55.922 1.00 86.44 128 THR A O 1
ATOM 973 N N . LEU A 1 129 ? 11.534 -14.765 -55.162 1.00 67.88 129 LEU A N 1
ATOM 974 C CA . LEU A 1 129 ? 10.584 -13.948 -55.921 1.00 67.88 129 LEU A CA 1
ATOM 975 C C . LEU A 1 129 ? 11.174 -13.521 -57.273 1.00 67.88 129 LEU A C 1
ATOM 977 O O . LEU A 1 129 ? 10.413 -13.535 -58.265 1.00 67.88 129 LEU A O 1
#

Sequence (129 aa):
MADEKDAEITRKRGRLKKAVARTAPKIAEQLGGPLAGAAASTIARVIFGKDAMDEDEIAEVLEKATPEQLLALKRAENEFLIAVREAAVEEARIDAGDRASARERQARLKDWTPSLLGALIIAGFFVTL